Protein AF-A0A3D4IP06-F1 (afdb_monomer)

Foldseek 3Di:
DVVVVVVVVVVVVVVLVVLLVVLLVVQLVCCVPPDDPVVDPDDDPVVSVVSSVVRSVVVVVQVVVQVVCVVVVVPRSVD

Radius of gyration: 16.74 Å; Cα contacts (8 Å, |Δi|>4): 35; chains: 1; bounding box: 47×22×38 Å

Solvent-accessible surface area (backbone atoms only — not comparable to full-atom values): 4484 Å² total; per-residue (Å²): 114,82,63,54,63,55,50,52,52,53,49,52,52,51,51,52,54,51,48,52,57,52,44,43,58,48,37,54,53,48,50,68,76,71,51,59,69,88,79,43,96,67,78,47,71,66,52,52,54,53,50,30,51,50,52,40,50,51,53,51,48,51,51,54,51,13,52,54,32,35,75,69,66,68,56,62,41,84,112

Structure (mmCIF, N/CA/C/O backbone):
data_AF-A0A3D4IP06-F1
#
_entry.id   AF-A0A3D4IP06-F1
#
loop_
_atom_site.group_PDB
_atom_site.id
_atom_site.type_symbol
_atom_site.label_atom_id
_atom_site.label_alt_id
_atom_site.label_comp_id
_atom_site.label_asym_id
_atom_site.label_entity_id
_atom_site.label_seq_id
_atom_site.pdbx_PDB_ins_code
_atom_site.Cartn_x
_atom_site.Cartn_y
_atom_site.Cartn_z
_atom_site.occupancy
_atom_site.B_iso_or_equiv
_atom_site.auth_seq_id
_atom_site.auth_comp_id
_atom_site.auth_asym_id
_atom_site.auth_atom_id
_atom_site.pdbx_PDB_model_num
ATOM 1 N N . GLN A 1 1 ? -25.376 8.725 19.594 1.00 44.91 1 GLN A N 1
ATOM 2 C CA . GLN A 1 1 ? -24.632 7.449 19.431 1.00 44.91 1 GLN A CA 1
ATOM 3 C C . GLN A 1 1 ? -24.736 6.835 18.025 1.00 44.91 1 GLN A C 1
ATOM 5 O O . GLN A 1 1 ? -23.750 6.259 17.596 1.00 44.91 1 GLN A O 1
ATOM 10 N N . LYS A 1 2 ? -25.828 7.015 17.252 1.00 47.16 2 LYS A N 1
ATOM 11 C CA . LYS A 1 2 ? -25.908 6.555 15.840 1.00 47.16 2 LYS A CA 1
ATOM 12 C C . LYS A 1 2 ? -24.917 7.235 14.869 1.00 47.16 2 LYS A C 1
ATOM 14 O O . LYS A 1 2 ? -24.586 6.658 13.840 1.00 47.16 2 LYS A O 1
ATOM 19 N N . GLU A 1 3 ? -24.398 8.417 15.206 1.00 52.38 3 GLU A N 1
ATOM 20 C CA . GLU A 1 3 ? -23.356 9.107 14.423 1.00 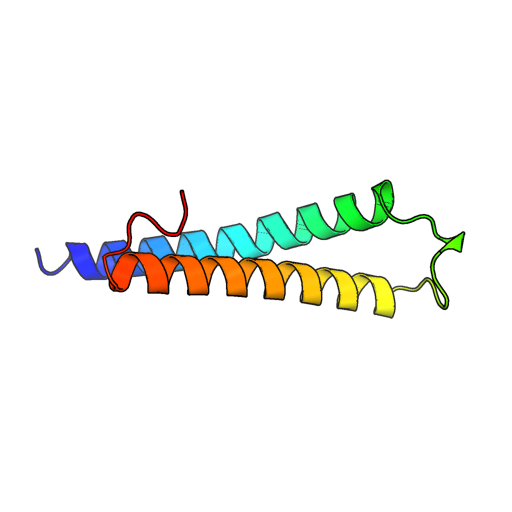52.38 3 GLU A CA 1
ATOM 21 C C . GLU A 1 3 ? -21.937 8.564 14.673 1.00 52.38 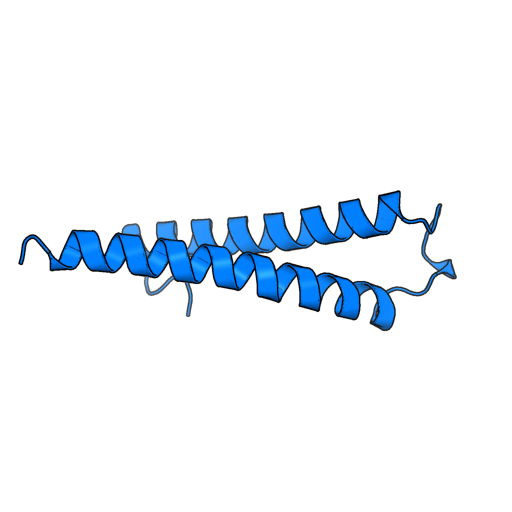3 GLU A C 1
ATOM 23 O O . GLU A 1 3 ? -21.068 8.713 13.817 1.00 52.38 3 GLU A O 1
ATOM 28 N N . GLY A 1 4 ? -21.707 7.879 15.802 1.00 62.31 4 GLY A N 1
ATOM 29 C CA . GLY A 1 4 ? -20.393 7.348 16.183 1.00 62.31 4 GLY A CA 1
ATOM 30 C C . GLY A 1 4 ? -19.933 6.208 15.277 1.00 62.31 4 GLY A C 1
ATOM 31 O O . GLY A 1 4 ? -18.829 6.261 14.748 1.00 62.31 4 GLY A O 1
ATOM 32 N N . ASP A 1 5 ? -20.797 5.222 15.018 1.00 64.38 5 ASP A N 1
ATOM 33 C CA . ASP A 1 5 ? -20.501 4.102 14.110 1.00 64.38 5 ASP A CA 1
ATOM 34 C C . ASP A 1 5 ? -20.320 4.543 12.654 1.00 64.38 5 ASP A C 1
ATOM 36 O O . ASP A 1 5 ? -19.422 4.069 11.956 1.00 64.38 5 ASP A O 1
ATOM 40 N N . SER A 1 6 ? -21.153 5.481 12.193 1.00 70.81 6 SER A N 1
ATOM 41 C CA . SER A 1 6 ? -21.054 6.030 10.836 1.00 70.81 6 SER A CA 1
ATOM 42 C C . SER A 1 6 ? -19.769 6.848 10.660 1.00 70.81 6 SER A C 1
ATOM 44 O O . SER A 1 6 ? -19.028 6.639 9.697 1.00 70.81 6 SER A O 1
ATOM 46 N N . GLY A 1 7 ? -19.440 7.708 11.632 1.00 74.38 7 GLY A N 1
ATOM 47 C CA . GLY A 1 7 ? -18.195 8.477 11.647 1.00 74.38 7 GLY A CA 1
ATOM 48 C C . GLY A 1 7 ? -16.952 7.587 11.706 1.00 74.38 7 GLY A C 1
ATOM 49 O O . GLY A 1 7 ? -16.007 7.804 10.949 1.00 74.38 7 GLY A O 1
ATOM 50 N N . ARG A 1 8 ? -16.976 6.527 12.523 1.00 72.38 8 ARG A N 1
ATOM 51 C CA . ARG A 1 8 ? -15.862 5.574 12.658 1.00 72.38 8 ARG A CA 1
ATOM 52 C C . ARG A 1 8 ? -15.623 4.777 11.373 1.00 72.38 8 ARG A C 1
ATOM 54 O O . ARG A 1 8 ? -14.475 4.624 10.964 1.00 72.38 8 ARG A O 1
ATOM 61 N N . LYS A 1 9 ? -16.688 4.348 10.682 1.00 74.06 9 LYS A N 1
ATOM 62 C CA . LYS A 1 9 ? -16.585 3.710 9.354 1.00 74.06 9 LYS A CA 1
ATOM 63 C C . LYS A 1 9 ? -15.991 4.653 8.307 1.00 74.06 9 LYS A C 1
ATOM 65 O O . LYS A 1 9 ? -15.145 4.232 7.521 1.00 74.06 9 LYS A O 1
ATOM 70 N N . LYS A 1 10 ? -16.403 5.923 8.318 1.00 76.81 10 LYS A N 1
ATOM 71 C CA . LYS A 1 10 ? -15.926 6.946 7.377 1.00 76.81 10 LYS A CA 1
ATOM 72 C C . LYS A 1 10 ? -14.451 7.284 7.602 1.00 76.81 10 LYS A C 1
ATOM 74 O O . LYS A 1 10 ? -13.691 7.370 6.642 1.00 76.81 10 LYS A O 1
ATOM 79 N N . LEU A 1 11 ? -14.037 7.386 8.867 1.00 80.81 11 LEU A N 1
ATOM 80 C CA . LEU A 1 11 ? -12.636 7.565 9.243 1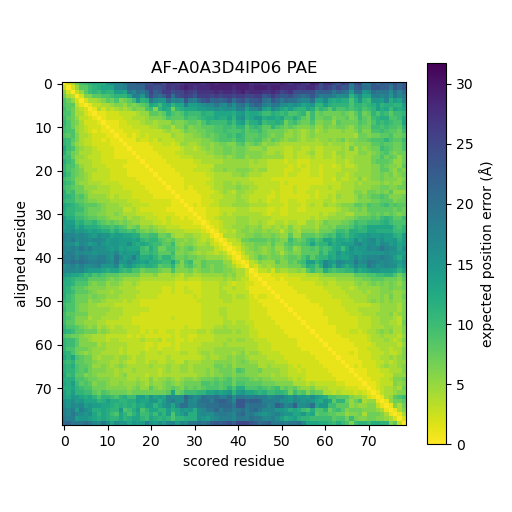.00 80.81 11 LEU A CA 1
ATOM 81 C C . LEU A 1 11 ? -11.789 6.369 8.789 1.00 80.81 11 LEU A C 1
ATOM 83 O O . LEU A 1 11 ? -10.762 6.565 8.152 1.00 80.81 11 LEU A O 1
ATOM 87 N N . ASN A 1 12 ? -12.257 5.138 9.031 1.00 79.88 12 ASN A N 1
ATOM 88 C CA . ASN A 1 12 ? -11.518 3.933 8.648 1.00 79.88 12 ASN A CA 1
ATOM 89 C C . ASN A 1 12 ? -11.342 3.817 7.123 1.00 79.88 12 ASN A C 1
ATOM 91 O O . ASN A 1 12 ? -10.277 3.438 6.643 1.00 79.88 12 ASN A O 1
ATOM 95 N N . GLN A 1 13 ? -12.359 4.200 6.341 1.00 79.81 13 GLN A N 1
ATOM 96 C CA . GLN A 1 13 ? -12.233 4.290 4.882 1.00 79.81 13 GLN A CA 1
ATOM 97 C C . GLN A 1 13 ? -11.185 5.323 4.457 1.00 79.81 13 GLN A C 1
ATOM 99 O O . GLN A 1 13 ? -10.383 5.039 3.569 1.00 79.81 13 GLN A O 1
ATOM 104 N N . PHE A 1 14 ? -11.161 6.493 5.098 1.00 86.25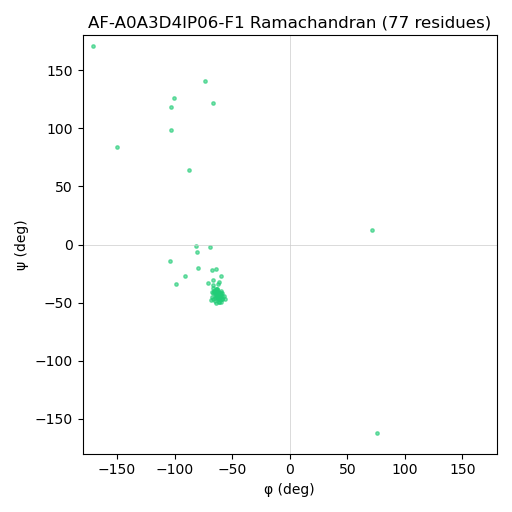 14 PHE A N 1
ATOM 105 C CA . PHE A 1 14 ? -10.178 7.529 4.790 1.00 86.25 14 PHE A CA 1
ATOM 106 C C . PHE A 1 14 ? -8.755 7.073 5.125 1.00 86.25 14 PHE A C 1
ATOM 108 O O . PHE A 1 14 ? -7.860 7.188 4.289 1.00 86.25 14 PHE A O 1
ATOM 115 N N . THR A 1 15 ? -8.561 6.476 6.304 1.00 86.56 15 THR A N 1
ATOM 116 C CA . THR A 1 15 ? -7.285 5.879 6.711 1.00 86.56 15 THR A CA 1
ATOM 117 C C . THR A 1 15 ? -6.832 4.826 5.709 1.00 86.56 15 THR A C 1
ATOM 119 O O . THR A 1 15 ? -5.684 4.856 5.285 1.00 86.56 15 THR A O 1
ATOM 122 N N . ARG A 1 16 ? -7.734 3.953 5.251 1.00 86.31 16 ARG A N 1
ATOM 123 C CA . ARG A 1 16 ? -7.415 2.912 4.267 1.00 86.31 16 ARG A CA 1
ATOM 124 C C . ARG A 1 16 ? -6.937 3.495 2.934 1.00 86.31 16 ARG A C 1
ATOM 126 O O . ARG A 1 16 ? -5.946 3.026 2.384 1.00 86.31 16 ARG A O 1
ATOM 133 N N . VAL A 1 17 ? -7.602 4.537 2.432 1.00 88.06 17 VAL A N 1
ATOM 134 C CA . VAL A 1 17 ? -7.181 5.231 1.201 1.00 88.06 17 VAL A CA 1
ATOM 135 C C . VAL A 1 17 ? -5.824 5.911 1.390 1.00 88.06 17 VAL A C 1
ATOM 137 O O . VAL A 1 17 ? -4.957 5.806 0.521 1.00 88.06 17 VAL A O 1
ATOM 140 N N . LEU A 1 18 ? -5.612 6.557 2.538 1.00 89.81 18 LEU A N 1
ATOM 141 C CA . LEU A 1 18 ? -4.338 7.185 2.880 1.00 89.81 18 LEU A CA 1
ATOM 142 C C . LEU A 1 18 ? -3.205 6.149 2.938 1.00 89.81 18 LEU A C 1
ATOM 144 O O . LEU A 1 18 ? -2.140 6.375 2.366 1.00 89.81 18 LEU A O 1
ATOM 148 N N . THR A 1 19 ? -3.445 4.995 3.566 1.00 89.94 19 THR A N 1
ATOM 149 C CA . THR A 1 19 ? -2.479 3.895 3.621 1.00 89.94 19 THR A CA 1
ATO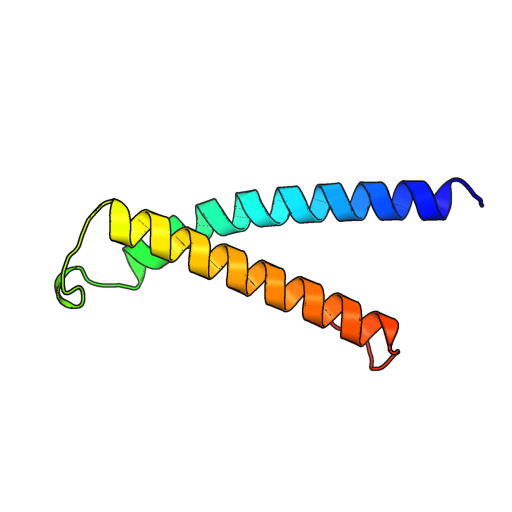M 150 C C . THR A 1 19 ? -2.117 3.417 2.225 1.00 89.94 19 THR A C 1
ATOM 152 O O . THR A 1 19 ? -0.935 3.312 1.936 1.00 89.94 19 THR A O 1
ATOM 155 N N . ILE A 1 20 ? -3.089 3.199 1.334 1.00 91.25 20 ILE A N 1
ATOM 156 C CA . ILE A 1 20 ? -2.805 2.780 -0.048 1.00 91.25 20 ILE A CA 1
ATOM 157 C C . ILE A 1 20 ? -1.864 3.774 -0.740 1.00 91.25 20 ILE A C 1
ATOM 159 O O . ILE A 1 20 ? -0.876 3.358 -1.343 1.00 91.25 20 ILE A O 1
ATOM 163 N N . ALA A 1 21 ? -2.136 5.078 -0.626 1.00 91.94 21 ALA A N 1
ATOM 164 C CA . ALA A 1 21 ? -1.305 6.113 -1.239 1.00 91.94 21 ALA A CA 1
ATOM 165 C C . ALA A 1 21 ? 0.122 6.130 -0.662 1.00 91.94 21 ALA A C 1
ATOM 167 O O . ALA A 1 21 ? 1.100 6.172 -1.412 1.00 91.94 21 ALA A O 1
ATOM 168 N N . ILE A 1 22 ? 0.247 6.043 0.665 1.00 93.25 22 ILE A N 1
ATOM 169 C CA . ILE A 1 22 ? 1.541 6.018 1.358 1.00 93.25 22 ILE A CA 1
ATOM 170 C C . ILE A 1 22 ? 2.323 4.754 0.989 1.00 93.25 22 ILE A C 1
ATOM 172 O O . ILE A 1 22 ? 3.493 4.840 0.619 1.00 93.25 22 ILE A O 1
ATOM 176 N N . THR A 1 23 ? 1.687 3.584 1.052 1.00 92.88 23 THR A N 1
ATOM 177 C CA . THR A 1 23 ? 2.312 2.300 0.728 1.00 92.88 23 THR A CA 1
ATOM 178 C C . THR A 1 23 ? 2.736 2.252 -0.733 1.00 92.88 23 THR A C 1
ATOM 180 O O . THR A 1 23 ? 3.821 1.755 -1.013 1.00 92.88 23 THR A O 1
ATOM 183 N N . ALA A 1 24 ? 1.957 2.807 -1.665 1.00 92.12 24 ALA A N 1
ATOM 184 C CA . ALA A 1 24 ? 2.349 2.874 -3.073 1.00 92.12 24 ALA A CA 1
ATOM 185 C C . ALA A 1 24 ? 3.629 3.706 -3.273 1.00 92.12 24 ALA A C 1
ATOM 187 O O . ALA A 1 24 ? 4.559 3.255 -3.945 1.00 92.12 24 ALA A O 1
ATOM 188 N N . ALA A 1 25 ? 3.711 4.880 -2.637 1.00 93.25 25 ALA A N 1
ATOM 189 C CA . ALA A 1 25 ? 4.905 5.725 -2.680 1.00 93.25 25 ALA A CA 1
ATOM 190 C C . ALA A 1 25 ? 6.124 5.038 -2.035 1.00 93.25 25 ALA A C 1
ATOM 192 O O . ALA A 1 25 ? 7.216 5.042 -2.605 1.00 93.25 25 ALA A O 1
ATOM 193 N N . GLN A 1 26 ? 5.938 4.389 -0.881 1.00 93.06 26 GLN A N 1
ATOM 194 C CA . GLN A 1 26 ? 7.007 3.648 -0.204 1.00 93.06 26 GLN A CA 1
ATOM 195 C C . GLN A 1 26 ? 7.461 2.415 -0.993 1.00 93.06 26 GLN A C 1
ATOM 197 O O . GLN A 1 26 ? 8.656 2.139 -1.051 1.00 93.06 26 GLN A O 1
ATOM 202 N N . SER A 1 27 ? 6.535 1.706 -1.643 1.00 91.25 27 SER A N 1
ATOM 203 C CA . SER A 1 27 ? 6.831 0.516 -2.449 1.00 91.25 27 SER A CA 1
ATOM 204 C C . SER A 1 27 ? 7.790 0.841 -3.591 1.00 91.25 27 SER A C 1
ATOM 206 O O . SER A 1 27 ? 8.721 0.081 -3.842 1.00 91.25 27 SER A O 1
ATOM 208 N N . TYR A 1 28 ? 7.619 1.996 -4.244 1.00 89.75 28 TYR A N 1
ATOM 209 C CA . TYR A 1 28 ? 8.549 2.471 -5.272 1.00 89.75 28 TYR A CA 1
ATOM 210 C C . TYR A 1 28 ? 9.971 2.643 -4.716 1.00 89.75 28 TYR A C 1
ATOM 212 O O . TYR A 1 28 ? 10.931 2.143 -5.304 1.00 89.75 28 TYR A O 1
ATOM 220 N N . GLY A 1 29 ? 10.102 3.328 -3.573 1.00 90.12 29 GLY A N 1
ATOM 221 C CA . GLY A 1 29 ? 11.393 3.546 -2.919 1.00 90.12 29 GLY A CA 1
ATOM 222 C C . GLY A 1 29 ? 12.052 2.234 -2.500 1.00 90.12 29 GLY A C 1
ATOM 223 O O . GLY A 1 29 ? 13.213 2.007 -2.822 1.00 90.12 29 GLY A O 1
ATOM 224 N N . TYR A 1 30 ? 11.286 1.345 -1.863 1.00 91.31 30 TYR A N 1
ATOM 225 C CA . TYR A 1 30 ? 11.752 0.034 -1.416 1.00 91.31 30 TYR A CA 1
ATOM 226 C C . TYR A 1 30 ? 12.277 -0.827 -2.570 1.00 91.31 30 TYR A C 1
ATOM 228 O O . TYR A 1 30 ? 13.369 -1.385 -2.472 1.00 91.31 30 TYR A O 1
ATOM 236 N N . LEU A 1 31 ? 11.534 -0.900 -3.679 1.00 89.00 31 LEU A N 1
ATOM 237 C CA . LEU A 1 31 ? 11.941 -1.676 -4.852 1.00 89.00 31 LEU A CA 1
ATOM 238 C C . LEU A 1 31 ? 13.243 -1.140 -5.460 1.00 89.00 31 LEU A C 1
ATOM 240 O O . LEU A 1 31 ? 14.099 -1.933 -5.833 1.00 89.00 31 LEU A O 1
ATOM 244 N N . ARG A 1 32 ? 13.418 0.187 -5.515 1.00 86.19 32 ARG A N 1
ATOM 245 C CA . ARG A 1 32 ? 14.622 0.829 -6.070 1.00 86.19 32 ARG A CA 1
ATOM 246 C C . ARG A 1 32 ? 15.868 0.674 -5.201 1.00 86.19 32 ARG A C 1
ATOM 248 O O . ARG A 1 32 ? 16.964 0.651 -5.743 1.00 86.19 32 ARG A O 1
ATOM 255 N N . THR A 1 33 ? 15.719 0.641 -3.879 1.00 88.00 33 THR A N 1
ATOM 256 C CA . THR A 1 33 ? 16.865 0.558 -2.958 1.00 88.00 33 THR A CA 1
ATOM 257 C C . THR A 1 33 ? 17.245 -0.873 -2.607 1.00 88.00 33 THR A C 1
ATOM 259 O O . THR A 1 33 ? 18.401 -1.126 -2.283 1.00 88.00 33 THR A O 1
ATOM 262 N N . THR A 1 34 ? 16.285 -1.798 -2.648 1.00 87.00 34 THR A N 1
ATOM 263 C CA . THR A 1 34 ? 16.478 -3.169 -2.152 1.00 87.00 34 THR A CA 1
ATOM 264 C C . THR A 1 34 ? 16.779 -4.157 -3.273 1.00 87.00 34 THR A C 1
ATOM 266 O O . THR A 1 34 ? 17.523 -5.112 -3.058 1.00 87.00 34 THR A O 1
ATOM 269 N N . ILE A 1 35 ? 16.205 -3.957 -4.463 1.00 84.12 35 ILE A N 1
ATOM 270 C CA . ILE A 1 35 ? 16.359 -4.889 -5.581 1.00 84.12 35 ILE A CA 1
ATOM 271 C C . ILE A 1 35 ? 17.358 -4.315 -6.582 1.00 84.12 35 ILE A C 1
ATOM 273 O O . ILE A 1 35 ? 17.131 -3.256 -7.159 1.00 84.12 35 ILE A O 1
ATOM 277 N N . ASN A 1 36 ? 18.460 -5.037 -6.791 1.00 81.19 36 ASN A N 1
ATOM 278 C CA . ASN A 1 36 ? 19.406 -4.737 -7.861 1.00 81.19 36 ASN A CA 1
ATOM 279 C C . ASN A 1 36 ? 18.824 -5.147 -9.215 1.00 81.19 36 ASN A C 1
ATOM 281 O O . ASN A 1 36 ? 18.245 -6.227 -9.341 1.00 81.19 36 ASN A O 1
ATOM 285 N N . ASP A 1 37 ? 19.053 -4.322 -10.237 1.00 76.62 37 ASP A N 1
ATOM 286 C CA . ASP A 1 37 ? 18.551 -4.566 -11.594 1.00 76.62 37 ASP A CA 1
ATOM 287 C C . ASP A 1 37 ? 19.079 -5.889 -12.188 1.00 76.62 37 ASP A C 1
ATOM 289 O O . ASP A 1 37 ? 18.385 -6.536 -12.967 1.00 76.62 37 ASP A O 1
ATOM 293 N N . GLU A 1 38 ? 20.258 -6.353 -11.760 1.00 80.75 38 GLU A N 1
ATOM 294 C CA . GLU A 1 38 ? 20.848 -7.637 -12.174 1.00 80.75 38 GLU A CA 1
ATOM 295 C C . GLU A 1 38 ? 20.074 -8.867 -11.667 1.00 80.75 38 GLU A C 1
ATOM 297 O O . GLU A 1 38 ? 20.169 -9.946 -12.250 1.00 80.75 38 GLU A O 1
ATOM 302 N N . ALA A 1 39 ? 19.286 -8.721 -10.597 1.00 80.38 39 ALA A N 1
ATOM 303 C CA . ALA A 1 39 ? 18.446 -9.796 -10.069 1.00 80.38 39 ALA A CA 1
ATOM 304 C C . ALA A 1 39 ? 17.126 -9.954 -10.849 1.00 80.38 39 ALA A C 1
ATOM 306 O O . ALA A 1 39 ? 16.353 -10.878 -10.582 1.00 80.38 39 ALA A O 1
ATOM 307 N N . LEU A 1 40 ? 16.842 -9.053 -11.796 1.00 83.25 40 LEU A N 1
ATOM 308 C CA . LEU A 1 40 ? 15.590 -9.013 -12.540 1.00 83.25 40 LEU A CA 1
ATOM 309 C C . LEU A 1 40 ? 15.751 -9.628 -13.926 1.00 83.25 40 LEU A C 1
ATOM 311 O O . LEU A 1 40 ? 16.567 -9.201 -14.732 1.00 83.25 40 LEU A O 1
ATOM 315 N N . THR A 1 41 ? 14.896 -10.601 -14.245 1.00 80.38 41 THR A N 1
ATOM 316 C CA . THR A 1 41 ? 14.874 -11.235 -15.574 1.00 80.38 41 THR A CA 1
ATOM 317 C C . THR A 1 41 ? 14.430 -10.265 -16.674 1.00 80.38 41 THR A C 1
ATOM 319 O O . THR A 1 41 ? 14.843 -10.401 -17.821 1.00 80.38 41 THR A O 1
ATOM 322 N N . ASN A 1 42 ? 13.571 -9.297 -16.343 1.00 79.50 42 ASN A N 1
ATOM 323 C CA . ASN A 1 42 ? 13.132 -8.255 -17.270 1.00 79.50 42 ASN A CA 1
ATOM 324 C C . ASN A 1 42 ? 12.812 -6.960 -16.498 1.00 79.50 42 ASN A C 1
ATOM 326 O O . ASN A 1 42 ? 11.656 -6.740 -16.113 1.00 79.50 42 ASN A O 1
ATOM 330 N N . PRO A 1 43 ? 13.829 -6.130 -16.201 1.00 78.81 43 PRO A N 1
ATOM 331 C CA . PRO A 1 43 ? 13.615 -4.839 -15.567 1.00 78.81 43 PRO A CA 1
ATOM 332 C C . PRO A 1 43 ? 12.857 -3.921 -16.532 1.00 78.81 43 PRO A C 1
ATOM 334 O O . PRO A 1 43 ? 13.291 -3.644 -17.648 1.00 78.81 43 PRO A O 1
ATOM 337 N N . GLY A 1 44 ? 11.692 -3.442 -16.105 1.00 85.06 44 GLY A N 1
ATOM 338 C CA . GLY A 1 44 ? 10.849 -2.591 -16.934 1.00 85.06 44 GLY A CA 1
ATOM 339 C C . GLY A 1 44 ? 9.688 -1.980 -16.165 1.00 85.06 44 GLY A C 1
ATOM 340 O O . GLY A 1 44 ? 9.398 -2.346 -15.024 1.00 85.06 44 GLY A O 1
ATOM 341 N N . MET A 1 45 ? 8.986 -1.048 -16.813 1.00 85.00 45 MET A N 1
ATOM 342 C CA . M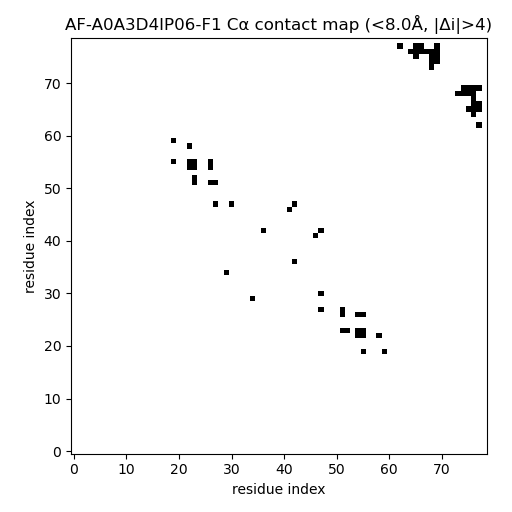ET A 1 45 ? 7.864 -0.336 -16.192 1.00 85.00 45 MET A CA 1
ATOM 343 C C . MET A 1 45 ? 6.720 -1.280 -15.802 1.00 85.00 45 MET A C 1
ATOM 345 O O . MET A 1 45 ? 6.107 -1.090 -14.755 1.00 85.00 45 MET A O 1
ATOM 349 N N . PHE A 1 46 ? 6.487 -2.339 -16.586 1.00 88.75 46 PHE A N 1
ATOM 350 C CA . PHE A 1 46 ? 5.508 -3.373 -16.247 1.00 88.75 46 PHE A CA 1
ATOM 351 C C . PHE A 1 46 ? 5.857 -4.080 -14.932 1.00 88.75 46 PHE A C 1
ATOM 353 O O . PHE A 1 46 ? 5.010 -4.135 -14.045 1.00 88.75 46 PHE A O 1
ATOM 360 N N . TRP A 1 47 ? 7.108 -4.533 -14.772 1.00 88.94 47 TRP A N 1
ATOM 361 C CA . TRP A 1 47 ? 7.572 -5.197 -13.549 1.00 88.94 47 TRP A CA 1
ATOM 362 C C . TRP A 1 47 ? 7.453 -4.284 -12.323 1.00 88.94 47 TRP A C 1
ATOM 364 O O . TRP A 1 47 ? 7.002 -4.711 -11.257 1.00 88.94 47 TRP A O 1
ATOM 374 N N . MET A 1 48 ? 7.812 -3.010 -12.484 1.00 88.56 48 MET A N 1
ATOM 375 C CA . MET A 1 48 ? 7.740 -2.031 -11.406 1.00 88.56 48 MET A CA 1
ATOM 376 C C . MET A 1 48 ? 6.297 -1.791 -10.952 1.00 88.56 48 MET A C 1
ATOM 378 O O . MET A 1 48 ? 5.998 -1.890 -9.762 1.00 88.56 48 MET A O 1
ATOM 382 N N . VAL A 1 49 ? 5.388 -1.524 -11.894 1.00 90.75 49 VAL A N 1
ATOM 383 C CA . VAL A 1 49 ? 3.971 -1.286 -11.589 1.00 90.75 49 VAL A CA 1
ATOM 384 C C . VAL A 1 49 ? 3.322 -2.541 -11.003 1.00 90.75 49 VAL A C 1
ATOM 386 O O . VAL A 1 49 ? 2.623 -2.439 -9.994 1.00 90.75 49 VAL A O 1
ATOM 389 N N . SER A 1 50 ? 3.594 -3.728 -11.558 1.00 92.44 50 SER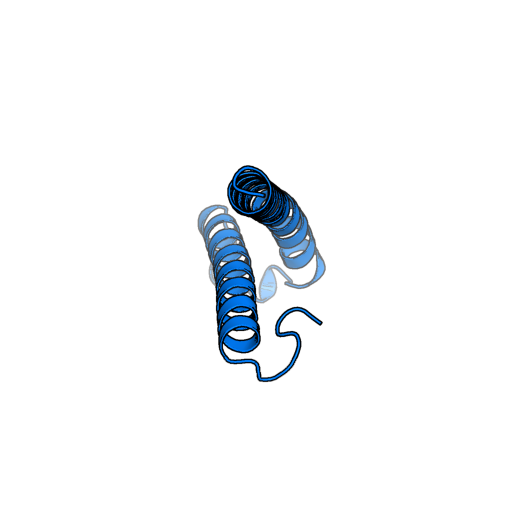 A N 1
ATOM 390 C CA . SER A 1 50 ? 3.066 -4.983 -11.008 1.00 92.44 50 SER A CA 1
ATOM 391 C C . SER A 1 50 ? 3.564 -5.240 -9.587 1.00 92.44 50 SER A C 1
ATOM 393 O O . SER A 1 50 ? 2.775 -5.625 -8.728 1.00 92.44 50 SER A O 1
ATOM 395 N N . SER A 1 51 ? 4.844 -4.974 -9.309 1.00 91.81 51 SER A N 1
ATOM 396 C CA . SER A 1 51 ? 5.430 -5.174 -7.979 1.00 91.81 51 SER A CA 1
ATOM 397 C C . SER A 1 51 ? 4.834 -4.220 -6.945 1.00 91.81 51 SER A C 1
ATOM 399 O O . SER A 1 51 ? 4.496 -4.647 -5.843 1.00 91.81 51 SER A O 1
ATOM 401 N N . ILE A 1 52 ? 4.620 -2.950 -7.309 1.00 92.62 52 ILE A N 1
ATOM 402 C CA . ILE A 1 52 ? 3.934 -1.977 -6.444 1.00 92.62 52 ILE A CA 1
ATOM 403 C C . ILE A 1 52 ? 2.506 -2.443 -6.138 1.00 92.62 52 ILE A C 1
ATOM 405 O O . ILE A 1 52 ? 2.094 -2.423 -4.979 1.00 92.62 52 ILE A O 1
ATOM 409 N N . ILE A 1 53 ? 1.756 -2.903 -7.146 1.00 93.50 53 ILE A N 1
ATOM 410 C CA . ILE A 1 53 ? 0.386 -3.403 -6.950 1.00 93.50 53 ILE A CA 1
ATOM 411 C C . ILE A 1 53 ? 0.375 -4.625 -6.025 1.00 93.50 53 ILE A C 1
ATOM 413 O O . ILE A 1 53 ? -0.478 -4.700 -5.141 1.00 93.50 53 ILE A O 1
ATOM 417 N N . ILE A 1 54 ? 1.315 -5.561 -6.188 1.00 94.06 54 ILE A N 1
ATOM 418 C CA . ILE A 1 54 ? 1.433 -6.744 -5.324 1.00 94.06 54 ILE A CA 1
ATOM 419 C C . ILE A 1 54 ? 1.722 -6.333 -3.878 1.00 94.06 54 ILE A C 1
ATOM 421 O O . ILE A 1 54 ? 1.045 -6.814 -2.971 1.00 94.06 54 ILE A O 1
ATOM 425 N N . LEU A 1 55 ? 2.670 -5.417 -3.657 1.00 93.19 55 LEU A N 1
ATOM 426 C CA . LEU A 1 55 ? 3.017 -4.930 -2.318 1.00 93.19 55 LEU A CA 1
ATOM 427 C C . LEU A 1 55 ? 1.827 -4.244 -1.642 1.00 93.19 55 LEU A C 1
ATOM 429 O O . LEU A 1 55 ? 1.458 -4.611 -0.527 1.00 93.19 55 LEU A O 1
ATOM 433 N N . VAL A 1 56 ? 1.167 -3.319 -2.343 1.00 93.31 56 VAL A N 1
ATOM 434 C CA . VAL A 1 56 ? -0.041 -2.644 -1.846 1.00 93.31 56 VAL A CA 1
ATOM 435 C C . VAL A 1 56 ? -1.146 -3.658 -1.543 1.00 93.31 56 VAL A C 1
ATOM 437 O O . VAL A 1 56 ? -1.771 -3.589 -0.485 1.00 93.31 56 VAL A O 1
ATOM 440 N N . SER A 1 57 ? -1.368 -4.632 -2.429 1.00 93.56 57 SER A N 1
ATOM 441 C CA . SER A 1 57 ? -2.379 -5.680 -2.231 1.00 93.56 57 SER A CA 1
ATOM 442 C C . SER A 1 57 ? -2.063 -6.549 -1.012 1.00 93.56 57 SER A C 1
ATOM 444 O O . SER A 1 57 ? -2.963 -6.846 -0.228 1.00 93.56 57 SER A O 1
ATOM 446 N N . GLY A 1 58 ? -0.792 -6.907 -0.809 1.00 93.56 58 GLY A N 1
ATOM 447 C CA . GLY A 1 58 ? -0.324 -7.643 0.365 1.00 93.56 58 GLY A CA 1
ATOM 448 C C . GLY A 1 58 ? -0.539 -6.865 1.663 1.00 93.56 58 GLY A C 1
ATOM 449 O O . GLY A 1 58 ? -1.091 -7.406 2.618 1.00 93.56 58 GLY A O 1
ATOM 450 N N . THR A 1 59 ? -0.203 -5.572 1.691 1.00 91.88 59 THR A N 1
ATOM 451 C CA . THR A 1 59 ? -0.462 -4.708 2.856 1.00 91.88 59 THR A CA 1
ATOM 452 C C . THR A 1 59 ? -1.955 -4.599 3.162 1.00 91.88 59 THR A C 1
ATOM 454 O O . THR A 1 59 ? -2.362 -4.708 4.320 1.00 91.88 59 THR A O 1
ATOM 457 N N . MET A 1 60 ? -2.786 -4.438 2.132 1.00 90.19 60 MET A N 1
ATOM 458 C CA . MET A 1 60 ? -4.241 -4.390 2.283 1.00 90.19 60 MET A CA 1
ATOM 459 C C . MET A 1 60 ? -4.813 -5.710 2.799 1.00 90.19 60 MET A C 1
ATOM 461 O O . MET A 1 60 ? -5.723 -5.703 3.631 1.00 90.19 60 MET A O 1
ATOM 465 N N . PHE A 1 61 ? -4.263 -6.836 2.347 1.00 91.88 61 PHE A N 1
ATOM 466 C CA . PHE A 1 61 ? -4.616 -8.153 2.857 1.00 91.88 61 PHE A CA 1
ATOM 467 C C . PHE A 1 61 ? -4.243 -8.304 4.337 1.00 91.88 61 PHE A C 1
ATOM 469 O O . PHE A 1 61 ? -5.081 -8.737 5.126 1.00 91.88 61 PHE A O 1
ATOM 476 N N . CYS A 1 62 ? -3.042 -7.875 4.740 1.00 89.50 62 CYS A N 1
ATOM 477 C CA . CYS A 1 62 ? -2.625 -7.878 6.144 1.00 89.50 62 CYS A CA 1
ATOM 478 C C . CYS A 1 62 ? -3.536 -7.007 7.018 1.00 89.50 62 CYS A C 1
ATOM 480 O O . CYS A 1 62 ? -3.970 -7.456 8.075 1.00 89.50 62 CYS A O 1
ATOM 482 N N . MET A 1 63 ? -3.888 -5.798 6.565 1.00 87.69 63 MET A N 1
ATOM 483 C CA . MET A 1 63 ? -4.838 -4.940 7.285 1.00 87.69 63 MET A CA 1
ATOM 484 C C . MET A 1 63 ? -6.206 -5.601 7.438 1.00 87.69 63 MET A C 1
ATOM 486 O O . MET A 1 63 ? -6.767 -5.613 8.531 1.00 87.69 63 MET A O 1
ATOM 490 N N . TRP A 1 64 ? -6.736 -6.178 6.358 1.00 87.56 64 TRP A N 1
ATOM 491 C CA . TRP A 1 64 ? -8.004 -6.901 6.405 1.00 87.56 64 TRP A CA 1
ATOM 492 C C . TRP A 1 64 ? -7.947 -8.082 7.380 1.00 87.56 64 TRP A C 1
ATOM 494 O O . TRP A 1 64 ? -8.883 -8.301 8.146 1.00 87.56 64 TRP A O 1
ATOM 504 N N . LEU A 1 65 ? -6.842 -8.826 7.387 1.00 88.88 65 LEU A N 1
ATOM 505 C CA . LEU A 1 65 ? -6.640 -9.944 8.300 1.00 88.88 65 LEU A CA 1
ATOM 506 C C . LEU A 1 65 ? -6.564 -9.466 9.759 1.00 88.88 65 LEU A C 1
ATOM 508 O O . LEU A 1 65 ? -7.197 -10.069 10.625 1.00 88.88 65 LEU A O 1
ATOM 512 N N . GLY A 1 66 ? -5.888 -8.346 10.019 1.00 87.00 66 GLY A N 1
ATOM 513 C CA . GLY A 1 66 ? -5.855 -7.698 11.331 1.00 87.00 66 GLY A CA 1
ATOM 514 C C . GLY A 1 66 ? -7.238 -7.257 11.816 1.00 87.00 66 GLY A C 1
ATOM 515 O O . GLY A 1 66 ? -7.608 -7.536 12.956 1.00 87.00 66 GLY A O 1
ATOM 516 N N . GLU A 1 67 ? -8.054 -6.659 10.942 1.00 85.06 67 GLU A N 1
ATOM 517 C CA . GLU A 1 67 ? -9.456 -6.334 11.249 1.00 85.06 67 GLU A CA 1
ATOM 518 C C . GLU A 1 67 ? -10.255 -7.595 11.626 1.00 85.06 67 GLU A C 1
ATOM 520 O O . GLU A 1 67 ? -10.995 -7.588 12.609 1.00 85.06 67 GLU A O 1
ATOM 525 N N . ARG A 1 68 ? -10.055 -8.714 10.912 1.00 85.75 68 ARG A N 1
ATOM 526 C CA . ARG A 1 68 ? -10.730 -9.990 11.216 1.00 85.75 68 AR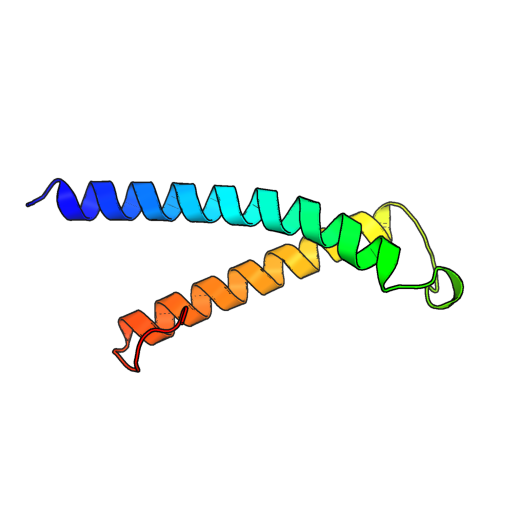G A CA 1
ATOM 527 C C . ARG A 1 68 ? -10.306 -10.608 12.542 1.00 85.75 68 ARG A C 1
ATOM 529 O O . ARG A 1 68 ? -11.138 -11.232 13.199 1.00 85.75 68 ARG A O 1
ATOM 536 N N . ILE A 1 69 ? -9.041 -10.466 12.927 1.00 85.38 69 ILE A N 1
ATOM 537 C CA . ILE A 1 69 ? -8.542 -10.924 14.230 1.00 85.38 69 ILE A CA 1
ATOM 538 C C . ILE A 1 69 ? -9.185 -10.104 15.354 1.00 85.38 69 ILE A C 1
ATOM 540 O O . ILE A 1 69 ? -9.719 -10.688 16.301 1.00 85.38 69 ILE A O 1
ATOM 544 N N . THR A 1 70 ? -9.206 -8.775 15.207 1.00 84.06 70 THR A N 1
ATOM 545 C CA . THR A 1 70 ? -9.831 -7.856 16.171 1.00 84.06 70 THR A CA 1
ATOM 546 C C . THR A 1 70 ? -11.328 -8.135 16.327 1.00 84.06 70 THR A C 1
ATOM 548 O O . THR A 1 70 ? -11.815 -8.226 17.452 1.00 84.06 70 THR A O 1
ATOM 551 N N . ASP A 1 71 ? -12.051 -8.364 15.225 1.00 81.88 71 ASP A N 1
ATOM 552 C CA . ASP A 1 71 ? -13.480 -8.721 15.251 1.00 81.88 71 ASP A CA 1
ATOM 553 C C . ASP A 1 71 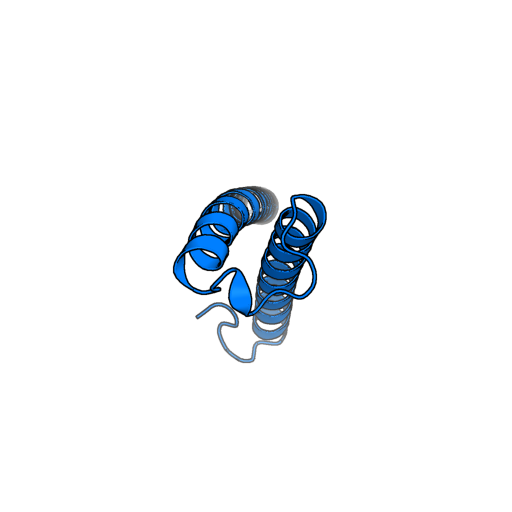? -13.747 -10.041 15.993 1.00 81.88 71 ASP A C 1
ATOM 555 O O . ASP A 1 71 ? -14.796 -10.212 16.615 1.00 81.88 71 ASP A O 1
ATOM 559 N N . LYS A 1 72 ? -12.803 -10.989 15.942 1.00 81.75 72 LYS A N 1
ATOM 560 C CA . LYS A 1 72 ? -12.890 -12.261 16.675 1.00 81.75 72 LYS A CA 1
ATOM 561 C C . LYS A 1 72 ? -12.471 -12.151 18.146 1.00 81.75 72 LYS A C 1
ATOM 563 O O . LYS A 1 72 ? -12.537 -13.151 18.856 1.00 81.75 72 LYS A O 1
ATOM 568 N N . GLY A 1 73 ? -12.049 -10.974 18.609 1.00 76.62 73 GLY A N 1
ATOM 569 C CA . GLY A 1 73 ? -11.649 -10.733 19.997 1.00 76.62 73 GLY A CA 1
ATOM 570 C C . GLY A 1 73 ? -10.322 -11.385 20.398 1.00 76.62 73 GLY A C 1
ATOM 571 O O . GLY A 1 73 ? -10.001 -11.426 21.585 1.00 76.62 73 GLY A O 1
ATOM 572 N N . ILE A 1 74 ? -9.534 -11.883 19.437 1.00 77.69 74 ILE A N 1
ATOM 573 C CA . ILE A 1 74 ? -8.216 -12.486 19.686 1.00 77.69 74 ILE A CA 1
ATOM 574 C C . ILE A 1 74 ? -7.161 -11.365 19.660 1.00 77.69 74 ILE A C 1
ATOM 576 O O . ILE A 1 74 ? -6.310 -11.302 18.780 1.00 77.69 74 ILE A O 1
ATOM 580 N N . GLY A 1 75 ? -7.252 -10.430 20.608 1.00 74.69 75 GLY A N 1
ATOM 581 C CA . GLY A 1 75 ? -6.330 -9.292 20.711 1.00 74.69 75 GLY A CA 1
ATOM 582 C C . GLY A 1 75 ? -6.569 -8.177 19.682 1.00 74.69 75 GLY A C 1
ATOM 583 O O . GLY A 1 75 ? -7.648 -8.061 19.104 1.00 74.69 75 GLY A O 1
ATOM 584 N N . ASN A 1 76 ? -5.563 -7.316 19.498 1.00 74.31 76 ASN A N 1
ATOM 585 C CA . ASN A 1 76 ? -5.615 -6.169 18.590 1.00 74.31 76 ASN A CA 1
ATOM 586 C C . ASN A 1 76 ? -4.823 -6.498 17.319 1.00 74.31 76 ASN A C 1
ATOM 588 O O . ASN A 1 76 ? -3.601 -6.403 17.316 1.00 74.31 76 ASN A O 1
ATOM 592 N N . GLY A 1 77 ? -5.501 -6.911 16.248 1.00 62.50 77 GLY A N 1
ATOM 593 C CA . GLY A 1 77 ? -4.858 -7.482 15.058 1.00 62.50 77 GLY A CA 1
ATOM 594 C C . GLY A 1 77 ? -4.023 -6.514 14.210 1.00 62.50 77 GLY A C 1
ATOM 595 O O . GLY A 1 77 ? -3.457 -6.933 13.207 1.00 62.50 77 GLY A O 1
ATOM 596 N N . ILE A 1 78 ? -3.965 -5.231 14.576 1.00 64.25 78 ILE A N 1
ATOM 597 C CA . ILE A 1 78 ? -3.142 -4.204 13.913 1.00 64.25 78 ILE A CA 1
ATOM 598 C C . ILE A 1 78 ? -1.887 -3.864 14.746 1.00 64.25 78 ILE A C 1
ATOM 600 O O . ILE A 1 78 ? -0.976 -3.219 14.228 1.00 64.25 78 ILE A O 1
ATOM 604 N N . SER A 1 79 ? -1.845 -4.270 16.024 1.00 55.31 79 SER A N 1
ATOM 605 C CA . SER A 1 79 ? -0.778 -3.924 16.975 1.00 55.31 79 SER A CA 1
ATOM 606 C C . SER A 1 79 ? 0.388 -4.902 16.968 1.00 55.31 79 SER A C 1
ATOM 608 O O . SER A 1 79 ? 0.172 -6.096 16.672 1.00 55.31 79 SER A O 1
#

pLDDT: mean 83.05, std 10.88, range [44.91, 94.06]

Nearest PDB structures (foldseek):
  3din-assembly2_F  TM=6.663E-01  e=8.044E-02  Thermotoga maritima MSB8
  8snb-assembly1_8U  TM=3.731E-01  e=4.477E+00  Strongylocentrotus purpuratus
  8snb-assembly1_8F  TM=3.933E-01  e=7.519E+00  Strongylocentrotus purpuratus

Mean predicted aligned error: 7.17 Å

Sequence (79 aa):
QKEGDSGRKKLNQFTRVLTIAITAAQSYGYLRTTINDEALTNPGMFWMVSSIIILVSGTMFCMWLGERITDKGIGNGIS

Secondary structure (DSSP, 8-state):
-HHHHHHHHHHHHHHHHHHHHHHHHHHHHHHHHHS-GGG-SS-SHHHHHHHHHHHHHHHHHHHHHHHHHHHTTSS-TT-